Protein AF-F6GPK5-F1 (afdb_monomer)

Radius of gyration: 17.84 Å; Cα contacts (8 Å, |Δi|>4): 84; chains: 1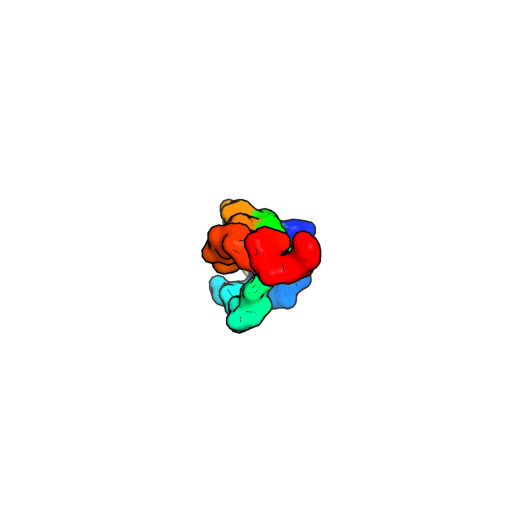; bounding box: 42×19×55 Å

Secondary structure (DSSP, 8-state):
-EEETTEEEE-SS----SS--GGG-EEEEEEEEETTTTEEEEEEEEE-----------SS--

Structure (mmCIF, N/CA/C/O backbone):
data_AF-F6GPK5-F1
#
_entry.id   AF-F6GPK5-F1
#
loop_
_atom_site.group_PDB
_atom_site.id
_atom_site.type_symbol
_atom_site.label_atom_id
_atom_site.label_alt_id
_atom_site.label_comp_id
_atom_site.label_asym_id
_atom_site.label_entity_id
_atom_site.label_seq_id
_atom_site.pdbx_PDB_ins_code
_atom_site.Cartn_x
_atom_site.Cartn_y
_atom_site.Cartn_z
_atom_site.occupancy
_atom_site.B_iso_or_equiv
_atom_site.auth_seq_id
_atom_site.auth_comp_id
_atom_site.auth_asym_id
_atom_site.auth_atom_id
_atom_site.pdbx_PDB_model_num
ATOM 1 N N . PHE A 1 1 ? -4.456 -2.271 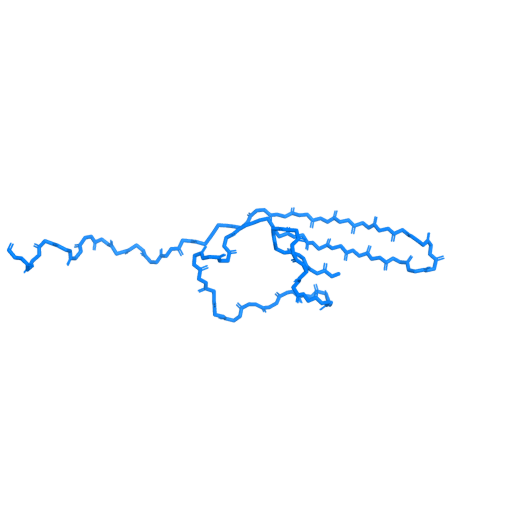5.499 1.00 96.94 1 PHE A N 1
ATOM 2 C CA . PHE A 1 1 ? -4.436 -2.253 4.028 1.00 96.94 1 PHE A CA 1
ATOM 3 C C . PHE A 1 1 ? -3.093 -1.736 3.552 1.00 96.94 1 PHE A C 1
ATOM 5 O O . PHE A 1 1 ? -2.401 -1.057 4.305 1.00 96.94 1 PHE A O 1
ATOM 12 N N . TRP A 1 2 ? -2.737 -2.069 2.319 1.00 98.44 2 TRP A N 1
ATOM 13 C CA . TRP A 1 2 ? -1.494 -1.666 1.680 1.00 98.44 2 TRP A CA 1
ATOM 14 C C . TRP A 1 2 ? -1.744 -0.590 0.632 1.00 98.44 2 TRP A C 1
ATOM 16 O O . TRP A 1 2 ? -2.703 -0.684 -0.140 1.00 98.44 2 TRP A O 1
ATOM 26 N N . THR A 1 3 ? -0.855 0.398 0.579 1.00 98.19 3 THR A N 1
ATOM 27 C CA . THR A 1 3 ? -0.800 1.389 -0.496 1.00 98.19 3 THR A CA 1
ATOM 28 C C . THR A 1 3 ? 0.584 1.427 -1.133 1.00 98.19 3 THR A C 1
ATOM 30 O O . THR A 1 3 ? 1.596 1.191 -0.471 1.00 98.19 3 THR A O 1
ATOM 33 N N . ILE A 1 4 ? 0.618 1.729 -2.430 1.00 98.06 4 ILE A N 1
ATOM 34 C CA . ILE A 1 4 ? 1.838 2.046 -3.179 1.00 98.06 4 ILE A CA 1
ATOM 35 C C . ILE A 1 4 ? 1.633 3.430 -3.781 1.00 98.06 4 ILE A C 1
ATOM 37 O O . ILE A 1 4 ? 0.656 3.656 -4.497 1.00 98.06 4 ILE A O 1
ATOM 41 N N . ASN A 1 5 ? 2.523 4.369 -3.459 1.00 98.00 5 ASN A N 1
ATOM 42 C CA . ASN A 1 5 ? 2.425 5.775 -3.862 1.00 98.00 5 ASN A CA 1
ATOM 43 C C . ASN A 1 5 ? 1.044 6.377 -3.528 1.00 98.00 5 ASN A C 1
ATOM 45 O O . ASN A 1 5 ? 0.421 7.040 -4.353 1.00 98.00 5 ASN A O 1
ATOM 49 N N . GLY A 1 6 ? 0.529 6.066 -2.332 1.00 96.88 6 GLY A N 1
ATOM 50 C CA . GLY A 1 6 ? -0.778 6.528 -1.850 1.00 96.88 6 GLY A CA 1
ATOM 51 C C . GLY A 1 6 ? -1.996 5.821 -2.460 1.00 96.88 6 GLY A C 1
ATOM 52 O O . GLY A 1 6 ? -3.111 6.046 -2.001 1.00 96.88 6 GLY A O 1
ATOM 53 N N . LYS A 1 7 ? -1.820 4.932 -3.448 1.00 97.31 7 LYS A N 1
ATOM 54 C CA . LYS A 1 7 ? -2.921 4.188 -4.079 1.00 97.31 7 LYS A CA 1
ATOM 55 C C . LYS A 1 7 ? -3.145 2.848 -3.390 1.00 97.31 7 LYS A C 1
ATOM 57 O O . LYS A 1 7 ? -2.197 2.072 -3.252 1.00 97.31 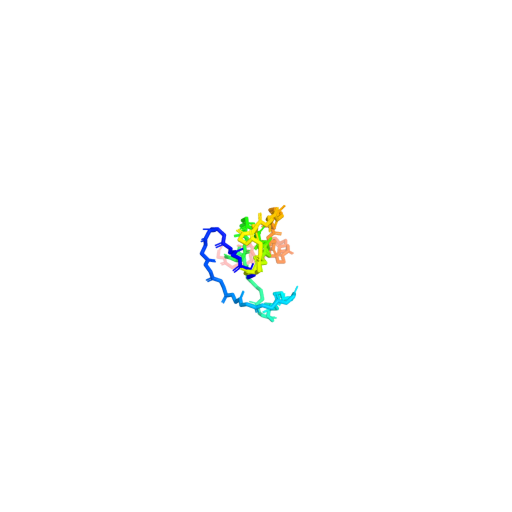7 LYS A O 1
ATOM 62 N N . PHE A 1 8 ? -4.390 2.559 -3.007 1.00 97.12 8 PHE A N 1
ATOM 63 C CA . PHE A 1 8 ? -4.787 1.261 -2.449 1.00 97.12 8 PHE A CA 1
ATOM 64 C C . PHE A 1 8 ? -4.404 0.114 -3.388 1.00 97.12 8 PHE A C 1
ATOM 66 O O . PHE A 1 8 ? -4.636 0.193 -4.591 1.00 97.12 8 PHE A O 1
ATOM 73 N N . GLN A 1 9 ? -3.823 -0.941 -2.819 1.00 96.56 9 GLN A N 1
ATOM 74 C CA . GLN A 1 9 ? -3.478 -2.164 -3.543 1.00 96.56 9 GLN A CA 1
ATOM 75 C C . GLN A 1 9 ? -4.330 -3.335 -3.071 1.00 96.56 9 GLN A C 1
ATOM 77 O O . GLN A 1 9 ? -5.074 -3.925 -3.844 1.00 96.56 9 GLN A O 1
ATOM 82 N N . GLN A 1 10 ? -4.230 -3.668 -1.784 1.00 96.19 10 GLN A N 1
ATOM 83 C CA . GLN A 1 10 ? -4.974 -4.777 -1.200 1.00 96.19 10 GLN A CA 1
ATOM 84 C C . GLN A 1 10 ? -5.115 -4.636 0.315 1.00 96.19 10 GLN A C 1
ATOM 86 O O . GLN A 1 10 ? -4.346 -3.945 0.992 1.00 96.19 10 GLN A O 1
ATOM 91 N N . SER A 1 11 ? -6.077 -5.368 0.864 1.00 96.06 11 SER A N 1
ATOM 92 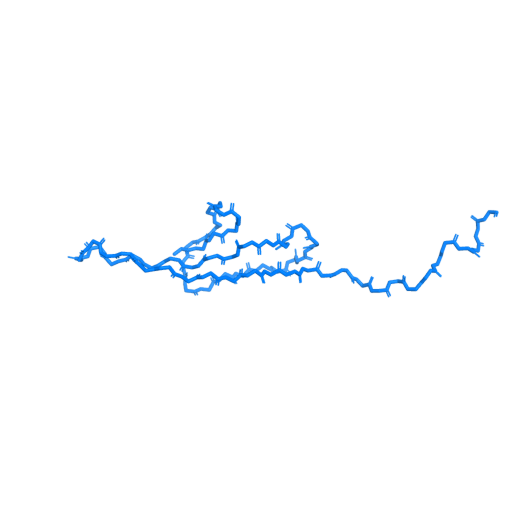C CA . SER A 1 11 ? -6.207 -5.604 2.300 1.00 96.06 11 SER A CA 1
ATOM 93 C C . SER A 1 11 ? -5.430 -6.856 2.725 1.00 96.06 11 SER A C 1
ATOM 95 O O . SER A 1 11 ? -5.044 -7.679 1.896 1.00 96.06 11 SER A O 1
ATOM 97 N N . GLY A 1 12 ? -5.188 -6.990 4.031 1.00 95.25 12 GLY A N 1
ATOM 98 C CA . GLY A 1 12 ? -4.490 -8.135 4.620 1.00 95.25 12 GLY A CA 1
ATOM 99 C C . GLY A 1 12 ? -3.146 -7.786 5.258 1.00 95.25 12 GLY A C 1
ATOM 100 O O . GLY A 1 12 ? -2.622 -6.682 5.108 1.00 95.25 12 GLY A O 1
ATOM 101 N N . GLN A 1 13 ? -2.598 -8.752 5.996 1.00 95.50 13 GLN A N 1
ATOM 102 C CA . GLN A 1 13 ? -1.349 -8.593 6.747 1.00 95.50 13 GLN A CA 1
ATOM 103 C C . GLN A 1 13 ? -0.114 -8.513 5.838 1.00 95.50 13 GLN A C 1
ATOM 105 O O . GLN A 1 13 ? 0.890 -7.920 6.221 1.00 95.50 13 GLN A O 1
ATOM 110 N N . LYS A 1 14 ? -0.176 -9.100 4.638 1.00 95.88 14 LYS A N 1
ATOM 111 C CA . LYS A 1 14 ? 0.942 -9.180 3.690 1.00 95.88 14 LYS A CA 1
ATOM 112 C C . LYS A 1 14 ? 0.516 -8.656 2.322 1.00 95.88 14 LYS A C 1
ATOM 114 O O . LYS A 1 14 ? -0.583 -8.965 1.873 1.00 95.88 14 LYS A O 1
ATOM 119 N N . LEU A 1 15 ? 1.403 -7.902 1.682 1.00 96.62 15 LEU A N 1
ATOM 120 C CA . LEU A 1 15 ? 1.325 -7.531 0.271 1.00 96.62 15 LEU A CA 1
ATOM 121 C C . LEU A 1 15 ? 2.170 -8.525 -0.526 1.00 96.62 15 LEU A C 1
ATOM 123 O O . LEU A 1 15 ? 3.333 -8.737 -0.182 1.00 96.62 15 LEU A O 1
ATOM 127 N N . PHE A 1 16 ? 1.600 -9.133 -1.565 1.00 95.50 16 PHE A N 1
ATOM 128 C CA . PHE A 1 16 ? 2.314 -10.087 -2.412 1.00 95.50 16 PHE A CA 1
ATOM 129 C C . PHE A 1 16 ? 2.278 -9.632 -3.871 1.00 95.50 16 PHE A C 1
ATOM 131 O O . PHE A 1 16 ? 1.206 -9.491 -4.452 1.00 95.50 16 PHE A O 1
ATOM 138 N N . ILE A 1 17 ? 3.456 -9.401 -4.455 1.00 95.06 17 ILE A N 1
ATOM 139 C CA . ILE A 1 17 ? 3.626 -8.942 -5.840 1.00 95.06 17 ILE A CA 1
ATOM 140 C C . ILE A 1 17 ? 4.487 -9.986 -6.569 1.00 95.06 17 ILE A C 1
ATOM 142 O O . ILE A 1 17 ? 5.711 -9.939 -6.452 1.00 95.06 17 ILE A O 1
ATOM 146 N N . PRO A 1 18 ? 3.882 -10.958 -7.277 1.00 93.25 18 PRO A N 1
ATOM 147 C CA . PRO A 1 18 ? 4.617 -12.098 -7.831 1.00 93.25 18 PRO A CA 1
ATOM 148 C C . PRO A 1 18 ? 5.520 -11.738 -9.017 1.00 93.25 18 PRO A C 1
ATOM 150 O O . PRO A 1 18 ? 6.587 -12.321 -9.163 1.00 93.25 18 PRO A O 1
ATOM 153 N N . GLN A 1 19 ? 5.106 -10.787 -9.860 1.00 93.06 19 GLN A N 1
ATOM 154 C CA . GLN A 1 19 ? 5.832 -10.385 -11.070 1.00 93.06 19 GLN A CA 1
ATOM 155 C C . GLN A 1 19 ? 6.291 -8.931 -10.951 1.00 93.06 19 GLN A C 1
ATOM 157 O O . GLN A 1 19 ? 5.657 -8.007 -11.466 1.00 93.06 19 GLN A O 1
ATOM 162 N N . ILE A 1 20 ? 7.377 -8.724 -10.204 1.00 93.25 20 ILE A N 1
ATOM 163 C CA . ILE A 1 20 ? 7.904 -7.387 -9.936 1.00 93.25 20 ILE A CA 1
ATOM 164 C C . ILE A 1 20 ? 8.618 -6.805 -11.165 1.00 93.25 20 ILE A C 1
ATOM 166 O O . ILE A 1 20 ? 9.308 -7.486 -11.916 1.00 93.25 20 ILE A O 1
ATOM 170 N N . THR A 1 21 ? 8.465 -5.501 -11.354 1.00 94.38 21 THR A N 1
ATOM 171 C CA . THR A 1 21 ? 9.069 -4.709 -12.435 1.00 94.38 21 THR A CA 1
ATOM 172 C C . THR A 1 21 ? 9.570 -3.387 -11.861 1.00 94.38 21 THR A C 1
ATOM 174 O O . THR A 1 21 ? 9.173 -3.005 -10.759 1.00 94.38 21 THR A O 1
ATOM 177 N N . ARG A 1 22 ? 10.393 -2.639 -12.608 1.00 94.44 22 ARG A N 1
ATOM 178 C CA . ARG A 1 22 ? 10.912 -1.327 -12.163 1.00 94.44 22 ARG A CA 1
ATOM 179 C C . ARG A 1 22 ? 9.805 -0.338 -11.761 1.00 94.44 22 ARG A C 1
ATOM 181 O O . ARG A 1 22 ? 10.010 0.450 -10.838 1.00 94.44 22 ARG A O 1
ATOM 188 N N . ASN A 1 23 ? 8.624 -0.438 -12.379 1.00 94.06 23 ASN A N 1
ATOM 189 C CA . ASN A 1 23 ? 7.452 0.402 -12.090 1.00 94.06 23 ASN A CA 1
ATOM 190 C C . ASN A 1 23 ? 6.841 0.153 -10.704 1.00 94.06 23 ASN A C 1
ATOM 192 O O . ASN A 1 23 ? 6.060 0.969 -10.228 1.00 94.06 23 ASN A O 1
ATOM 196 N N . HIS A 1 24 ? 7.208 -0.944 -10.044 1.00 95.75 24 HIS A N 1
ATOM 197 C CA . HIS A 1 24 ? 6.821 -1.212 -8.663 1.00 95.75 24 HIS A CA 1
ATOM 198 C C . HIS A 1 24 ? 7.705 -0.466 -7.651 1.00 95.75 24 HIS A C 1
ATOM 200 O O . HIS A 1 24 ? 7.519 -0.620 -6.449 1.00 95.75 24 HIS A O 1
ATOM 206 N N . SER A 1 25 ? 8.668 0.349 -8.085 1.00 97.44 25 SER A N 1
ATOM 207 C CA . SER A 1 25 ? 9.369 1.261 -7.175 1.00 97.44 25 SER A CA 1
ATOM 208 C C . SER A 1 25 ? 8.407 2.319 -6.624 1.00 97.44 25 SER A C 1
ATOM 210 O O . SER A 1 25 ? 7.524 2.802 -7.333 1.00 97.44 25 SER A O 1
ATOM 212 N N . GLY A 1 26 ? 8.580 2.717 -5.366 1.00 98.06 26 GLY A N 1
ATOM 213 C CA . GLY A 1 26 ? 7.730 3.739 -4.761 1.00 98.06 26 GLY A CA 1
ATOM 214 C C . GLY A 1 26 ? 7.696 3.712 -3.241 1.00 98.06 26 GLY A C 1
ATOM 215 O O . GLY A 1 26 ? 8.440 2.973 -2.596 1.00 98.06 26 GLY A O 1
ATOM 216 N N . LEU A 1 27 ? 6.809 4.529 -2.677 1.00 98.62 27 LEU A N 1
ATOM 217 C CA . LEU A 1 27 ? 6.503 4.555 -1.252 1.00 98.62 27 LEU A CA 1
ATOM 218 C C . LEU A 1 27 ? 5.427 3.513 -0.941 1.00 98.62 27 LEU A C 1
ATOM 220 O O . LEU A 1 27 ? 4.276 3.654 -1.353 1.00 98.62 27 LEU A O 1
ATOM 224 N N . TYR A 1 28 ? 5.807 2.48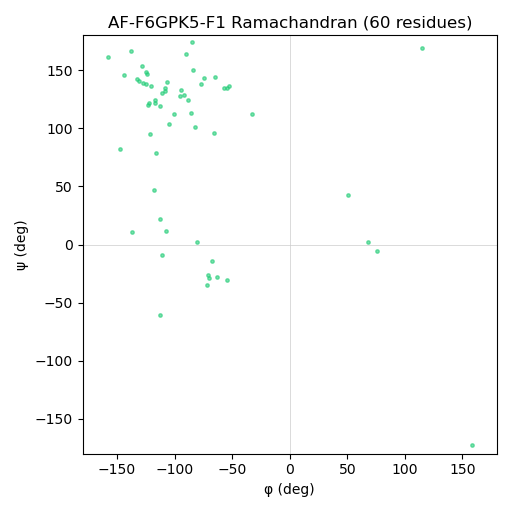8 -0.196 1.00 98.56 28 TYR A N 1
ATOM 225 C CA . TYR A 1 28 ? 4.913 1.456 0.304 1.00 98.56 28 TYR A CA 1
ATOM 226 C C . TYR A 1 28 ? 4.470 1.845 1.703 1.00 98.56 28 TYR A C 1
ATOM 228 O O . TYR A 1 28 ? 5.313 2.191 2.529 1.00 98.56 28 TYR A O 1
ATOM 236 N N . ALA A 1 29 ? 3.177 1.757 1.997 1.00 98.44 29 ALA A N 1
ATOM 237 C CA . ALA A 1 29 ? 2.672 1.935 3.351 1.00 98.44 29 ALA A CA 1
ATOM 238 C C . ALA A 1 29 ? 1.691 0.827 3.732 1.00 98.44 29 ALA A C 1
ATOM 240 O O . ALA A 1 29 ? 0.891 0.367 2.915 1.00 98.44 29 ALA A O 1
ATOM 241 N N . CYS A 1 30 ? 1.759 0.410 4.994 1.00 98.19 30 CYS A N 1
ATOM 242 C CA . CYS A 1 30 ? 0.774 -0.452 5.625 1.00 98.19 30 CYS A CA 1
ATOM 243 C C . CYS A 1 30 ? 0.055 0.346 6.706 1.00 98.19 30 CYS A C 1
ATOM 245 O O . CYS A 1 30 ? 0.690 0.789 7.665 1.00 98.19 30 CYS A O 1
ATOM 247 N N . SER A 1 31 ? -1.259 0.490 6.555 1.00 97.56 31 SER A N 1
ATOM 248 C CA . SER A 1 31 ? -2.135 1.101 7.554 1.00 97.56 31 SER A CA 1
ATOM 249 C C . SER A 1 31 ? -3.005 0.041 8.220 1.00 97.56 31 SER A C 1
ATOM 251 O O . SER A 1 31 ? -3.605 -0.805 7.549 1.00 97.56 31 SER A O 1
ATOM 253 N N . VAL A 1 32 ? -3.104 0.093 9.543 1.00 96.94 32 VAL A N 1
ATOM 254 C CA . VAL A 1 32 ? -3.971 -0.770 10.349 1.00 96.94 32 VAL A CA 1
ATOM 255 C C . VAL A 1 32 ? -4.999 0.107 11.042 1.00 96.94 32 VAL A C 1
ATOM 257 O O . VAL A 1 32 ? -4.634 1.036 11.757 1.00 96.94 32 VAL A O 1
ATOM 260 N N . HIS A 1 33 ? -6.273 -0.212 10.835 1.00 95.31 33 HIS A N 1
ATOM 261 C CA . HIS A 1 33 ? -7.398 0.486 11.439 1.00 95.31 33 HIS A CA 1
ATOM 262 C C . HIS A 1 33 ? -8.092 -0.425 12.455 1.00 95.31 33 HIS A C 1
ATOM 264 O O . HIS A 1 33 ? -8.413 -1.574 12.145 1.00 95.31 33 HIS A O 1
ATOM 270 N N . ASN A 1 34 ? -8.329 0.088 13.660 1.00 96.06 34 ASN A N 1
ATOM 271 C CA . ASN A 1 34 ? -9.116 -0.572 14.692 1.00 96.06 34 ASN A CA 1
ATOM 272 C C . ASN A 1 34 ? -10.489 0.105 14.776 1.00 96.06 34 ASN A C 1
ATOM 274 O O . ASN A 1 34 ? -10.616 1.175 15.371 1.00 96.06 34 ASN A O 1
ATOM 278 N N . SER A 1 35 ? -11.514 -0.547 14.227 1.00 95.81 35 SER A N 1
ATOM 279 C CA . SER A 1 35 ? -12.878 -0.008 14.170 1.00 95.81 35 SER A CA 1
ATOM 280 C C . SER A 1 35 ? -13.519 0.209 15.541 1.00 95.81 35 SER A C 1
ATOM 282 O O . SER A 1 35 ? -14.332 1.115 15.683 1.00 95.81 35 SER A O 1
ATOM 284 N N . ALA A 1 36 ? -13.132 -0.556 16.566 1.00 98.06 36 ALA A N 1
ATOM 285 C CA . ALA A 1 36 ? -13.664 -0.387 17.918 1.00 98.06 36 ALA A CA 1
ATOM 286 C C . ALA A 1 36 ? -13.181 0.911 18.588 1.00 98.06 36 ALA A C 1
ATOM 288 O O . ALA A 1 36 ? -13.876 1.469 19.429 1.00 98.06 36 ALA A O 1
ATOM 289 N N . THR A 1 37 ? -11.990 1.394 18.222 1.00 97.56 37 THR A N 1
ATOM 290 C CA . THR A 1 37 ? -11.392 2.614 18.802 1.00 97.56 37 THR A CA 1
ATOM 291 C C . THR A 1 37 ? -11.313 3.784 17.824 1.00 97.56 37 THR A C 1
ATOM 293 O O . THR A 1 37 ? -10.925 4.879 18.220 1.00 97.56 37 THR A O 1
AT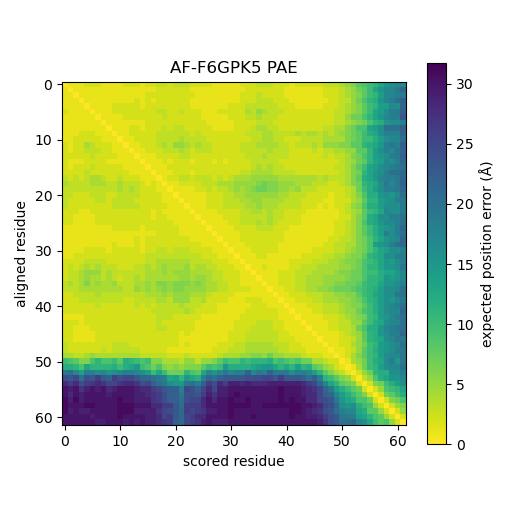OM 296 N N . GLY A 1 38 ? -11.601 3.553 16.541 1.00 96.62 38 GLY A N 1
ATOM 297 C CA . GLY A 1 38 ? -11.403 4.515 15.457 1.00 96.62 38 GLY A CA 1
ATOM 298 C C . GLY A 1 38 ? -9.935 4.830 15.140 1.00 96.62 38 GLY A C 1
ATOM 299 O O . GLY A 1 38 ? -9.668 5.663 14.278 1.00 96.62 38 GLY A O 1
ATOM 300 N N . LYS A 1 39 ? -8.966 4.196 15.815 1.00 97.25 39 LYS A N 1
ATOM 301 C CA . LYS A 1 39 ? -7.540 4.502 15.638 1.00 97.25 39 LYS A CA 1
ATOM 302 C C . LYS A 1 39 ? -6.992 3.885 14.357 1.00 97.25 39 LYS A C 1
ATOM 304 O O . LYS A 1 39 ? -7.242 2.716 14.065 1.00 97.25 39 LYS A O 1
ATOM 309 N N . GLU A 1 40 ? -6.168 4.654 13.654 1.00 96.88 40 GLU A N 1
ATOM 310 C CA . GLU A 1 40 ? -5.347 4.184 12.541 1.00 96.88 40 GLU A CA 1
ATOM 311 C C . GLU A 1 40 ? -3.865 4.424 12.846 1.00 96.88 40 GLU A C 1
ATOM 313 O O . GLU A 1 40 ? -3.483 5.484 13.340 1.00 96.88 40 GLU A O 1
ATOM 318 N N . ILE A 1 41 ? -3.028 3.432 12.550 1.00 97.50 41 ILE A N 1
ATOM 319 C CA . ILE A 1 41 ? -1.569 3.561 12.580 1.00 97.50 41 ILE A CA 1
ATOM 320 C C . ILE A 1 41 ? -1.030 3.137 11.221 1.00 97.50 41 ILE A C 1
ATOM 322 O O . ILE A 1 41 ? -1.457 2.117 10.678 1.00 97.50 41 ILE A O 1
ATOM 326 N N . SER A 1 42 ? -0.058 3.889 10.706 1.00 97.50 42 SER A N 1
ATOM 327 C CA . SER A 1 42 ? 0.618 3.579 9.450 1.00 97.50 42 SER A CA 1
ATOM 328 C C . SER A 1 42 ? 2.130 3.481 9.627 1.00 97.50 42 SER A C 1
ATOM 330 O O . SER A 1 42 ? 2.724 4.196 10.437 1.00 97.50 42 SER A O 1
ATOM 332 N N . LYS A 1 43 ? 2.761 2.598 8.852 1.00 98.19 43 LYS A N 1
ATOM 333 C CA . LYS A 1 43 ? 4.214 2.562 8.652 1.00 98.19 43 LYS A CA 1
ATOM 334 C C . LYS A 1 43 ? 4.529 2.479 7.171 1.00 98.19 43 LYS A C 1
ATOM 336 O O . LYS A 1 43 ? 3.879 1.729 6.444 1.00 98.19 43 LYS A O 1
ATOM 341 N N . SER A 1 44 ? 5.562 3.203 6.753 1.00 98.31 44 SER A N 1
ATOM 342 C CA . SER A 1 44 ? 5.960 3.293 5.353 1.00 98.31 44 SER A CA 1
ATOM 343 C C . SER A 1 44 ? 7.434 2.988 5.120 1.00 98.31 44 SER A C 1
ATOM 345 O O . SER A 1 44 ? 8.272 3.217 5.992 1.00 98.31 44 SER A O 1
ATOM 347 N N . MET A 1 45 ? 7.748 2.524 3.913 1.00 98.25 45 MET A N 1
ATOM 348 C CA . MET A 1 45 ? 9.108 2.356 3.414 1.00 98.25 45 MET A CA 1
ATOM 349 C C . MET A 1 45 ? 9.193 2.670 1.919 1.00 98.25 45 MET A C 1
ATOM 351 O O . MET A 1 45 ? 8.273 2.370 1.159 1.00 98.25 45 MET A O 1
ATOM 355 N N . THR A 1 46 ? 10.315 3.235 1.483 1.00 98.56 46 THR A N 1
ATOM 356 C CA . THR A 1 46 ? 10.590 3.431 0.056 1.00 98.56 46 THR A CA 1
ATOM 357 C C . THR A 1 46 ? 11.284 2.197 -0.504 1.00 98.56 46 THR A C 1
ATOM 359 O O . THR A 1 46 ? 12.334 1.792 -0.011 1.00 98.56 46 THR A O 1
ATOM 362 N N . VAL A 1 47 ? 10.709 1.610 -1.551 1.00 97.88 47 VAL A N 1
ATOM 363 C CA . VAL A 1 47 ? 11.256 0.451 -2.263 1.00 97.88 47 VAL A CA 1
ATOM 364 C C . VAL A 1 47 ? 11.768 0.905 -3.626 1.00 97.88 47 VAL A C 1
ATOM 366 O O . VAL A 1 47 ? 11.063 1.592 -4.366 1.00 97.88 47 VAL A O 1
ATOM 369 N N . LYS A 1 48 ? 12.990 0.495 -3.977 1.00 97.19 48 LYS A N 1
ATOM 370 C CA . LYS A 1 48 ? 13.589 0.708 -5.299 1.00 97.19 48 LYS A CA 1
ATOM 371 C C . LYS A 1 48 ? 13.840 -0.644 -5.954 1.00 97.19 48 LYS A C 1
ATOM 373 O O . LYS A 1 48 ? 14.573 -1.462 -5.410 1.00 97.19 48 LYS A O 1
ATOM 378 N N . VAL A 1 49 ? 13.250 -0.856 -7.125 1.00 95.00 49 VAL A N 1
ATOM 379 C CA . VAL A 1 49 ? 13.441 -2.066 -7.928 1.00 95.00 49 VAL A CA 1
ATOM 380 C C . VAL A 1 49 ? 14.434 -1.749 -9.039 1.00 95.00 49 VAL A C 1
ATOM 382 O O . VAL A 1 49 ? 14.142 -0.966 -9.945 1.00 95.00 49 VAL A O 1
ATOM 385 N N . SER A 1 50 ? 15.622 -2.341 -8.976 1.00 92.44 50 SER A N 1
ATOM 386 C CA . SER A 1 50 ? 16.583 -2.326 -10.078 1.00 92.44 50 SER A CA 1
ATOM 387 C C . SER A 1 50 ? 16.261 -3.440 -11.073 1.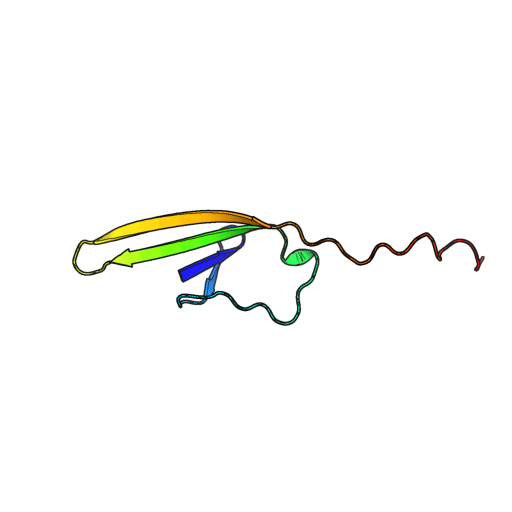00 92.44 50 SER A C 1
ATOM 389 O O . SER A 1 50 ? 15.702 -4.474 -10.718 1.00 92.44 50 SER A O 1
ATOM 391 N N . GLY A 1 51 ? 16.589 -3.213 -12.346 1.00 86.50 51 GLY A N 1
ATOM 392 C CA . GLY A 1 51 ? 16.605 -4.320 -13.304 1.00 86.50 51 GLY A CA 1
ATOM 393 C C . GLY A 1 51 ? 17.946 -5.048 -13.260 1.00 86.50 51 GLY A C 1
ATOM 394 O O . GLY A 1 51 ? 18.870 -4.567 -12.600 1.00 86.50 51 GLY A O 1
ATOM 395 N N . PRO A 1 52 ? 18.075 -6.155 -14.000 1.00 81.50 52 PRO A N 1
ATOM 396 C CA . PRO A 1 52 ? 19.352 -6.829 -14.143 1.00 81.50 52 PRO A CA 1
ATOM 397 C C . PRO A 1 52 ? 20.380 -5.848 -14.709 1.00 81.50 52 PRO A C 1
ATOM 399 O O . PRO A 1 52 ? 20.082 -5.127 -15.668 1.00 81.50 52 PRO A O 1
ATOM 402 N N . CYS A 1 53 ? 21.576 -5.828 -14.127 1.00 70.44 53 CYS A N 1
ATOM 403 C CA . CYS A 1 53 ? 22.722 -5.168 -14.732 1.00 70.44 53 CYS A CA 1
ATOM 404 C C . CYS A 1 53 ? 23.073 -5.935 -16.010 1.00 70.44 53 CYS A C 1
ATOM 406 O O . CYS A 1 53 ? 23.740 -6.961 -15.950 1.00 70.44 53 CYS A O 1
ATOM 408 N N . HIS A 1 54 ? 22.582 -5.471 -17.156 1.00 64.50 54 HIS A N 1
ATOM 409 C CA . HIS A 1 54 ? 23.168 -5.846 -18.435 1.00 64.50 54 HIS A CA 1
ATOM 410 C C . HIS A 1 54 ? 24.366 -4.918 -18.600 1.00 64.50 54 HIS A C 1
ATOM 412 O O . HIS A 1 54 ? 24.187 -3.733 -18.874 1.00 64.50 54 HIS A O 1
ATOM 418 N N . GLY A 1 55 ? 25.573 -5.425 -18.334 1.00 60.88 55 GLY A N 1
ATOM 419 C CA . GLY A 1 55 ? 26.752 -4.818 -18.944 1.00 60.88 55 GLY A CA 1
ATOM 420 C C . GLY A 1 55 ? 26.503 -4.751 -20.450 1.00 60.88 55 GLY A C 1
ATOM 421 O O . GLY A 1 55 ? 25.908 -5.675 -21.003 1.00 60.88 55 GLY A O 1
ATOM 422 N N . ASP A 1 56 ? 26.853 -3.617 -21.042 1.00 59.12 56 ASP A N 1
ATOM 423 C CA . ASP A 1 56 ? 26.612 -3.227 -22.429 1.00 59.12 56 ASP A CA 1
ATOM 424 C C . ASP A 1 56 ? 26.627 -4.410 -23.420 1.00 59.12 56 ASP A C 1
ATOM 426 O O . ASP A 1 56 ? 27.655 -5.047 -23.638 1.00 59.12 56 ASP A O 1
ATOM 430 N N . LEU A 1 57 ? 25.469 -4.731 -24.002 1.00 58.25 57 LEU A N 1
ATOM 431 C CA . LEU A 1 57 ? 25.354 -5.642 -25.151 1.00 58.25 57 LEU A CA 1
ATOM 432 C C . LEU A 1 57 ? 24.886 -4.883 -26.401 1.00 58.25 57 LEU A C 1
ATOM 434 O O . LEU A 1 57 ? 24.351 -5.485 -27.329 1.00 58.25 57 LEU A O 1
ATOM 438 N N . THR A 1 58 ? 25.080 -3.562 -26.438 1.00 54.88 58 THR A N 1
ATOM 439 C CA . THR A 1 58 ? 24.656 -2.716 -27.561 1.00 54.88 58 THR A CA 1
ATOM 440 C C . THR A 1 58 ? 25.789 -2.193 -28.444 1.00 54.88 58 THR A C 1
ATOM 442 O O . THR A 1 58 ? 25.511 -1.412 -29.344 1.00 54.88 58 THR A O 1
ATOM 445 N N . GLU A 1 59 ? 27.022 -2.695 -28.312 1.00 53.16 59 GLU A N 1
ATOM 446 C CA . GLU A 1 59 ? 28.121 -2.381 -29.248 1.00 53.16 59 GLU A CA 1
ATOM 447 C C . GLU A 1 59 ? 28.657 -3.619 -29.995 1.00 53.16 59 GLU A C 1
ATOM 449 O O . GLU A 1 59 ? 29.857 -3.843 -30.090 1.00 53.16 59 GLU A O 1
ATOM 454 N N . PHE A 1 60 ? 27.768 -4.463 -30.536 1.00 51.44 60 PHE A N 1
ATOM 455 C CA . PHE A 1 60 ? 28.169 -5.463 -31.543 1.00 51.44 60 PHE A CA 1
ATOM 456 C C . PHE A 1 60 ? 27.228 -5.617 -32.740 1.00 51.44 60 PHE A C 1
ATOM 458 O O . PHE A 1 60 ? 27.448 -6.531 -33.528 1.00 51.44 60 PHE A O 1
ATOM 465 N N . GLN A 1 61 ? 26.237 -4.737 -32.940 1.00 47.91 61 GLN A N 1
ATOM 466 C CA . GLN A 1 61 ? 25.514 -4.654 -34.220 1.00 47.91 61 GLN A CA 1
ATOM 467 C C . GLN A 1 61 ? 25.059 -3.225 -34.554 1.00 47.91 61 GLN A C 1
ATOM 469 O O . GLN A 1 61 ? 23.904 -2.871 -34.335 1.00 47.91 61 GLN A O 1
ATOM 474 N N . SER A 1 62 ? 25.972 -2.422 -35.109 1.00 44.47 62 SER A N 1
ATOM 475 C CA . SER A 1 62 ? 25.829 -1.727 -36.404 1.00 44.47 62 SER A CA 1
ATOM 476 C C . SER A 1 62 ? 27.089 -0.937 -36.731 1.00 44.47 62 SER A C 1
ATOM 478 O O . SER A 1 62 ? 27.726 -0.430 -35.789 1.00 44.47 62 SER A O 1
#

Foldseek 3Di:
DKDFQNHDDDDDPDDDDPDDDQVSFGKMKDWDADPVVRDIDMDIDTDGDDDDPDDDPPPPDD

Solvent-accessible surface area (backbone atoms only — not comparable to full-atom values): 4149 Å² total; per-residue (Å²): 58,33,26,51,70,85,40,82,74,49,71,63,98,65,89,85,75,90,84,78,50,58,83,71,37,38,42,36,34,44,40,50,73,42,81,93,76,70,47,71,52,73,52,72,50,79,46,80,48,78,74,83,86,71,72,86,84,78,88,82,82,133

pLDDT: mean 89.73, std 15.11, range [44.47, 98.62]

Organism: Jatropha curcas (NCBI:txid180498)

Mean predicted aligned error: 7.11 Å

Nearest PDB structures 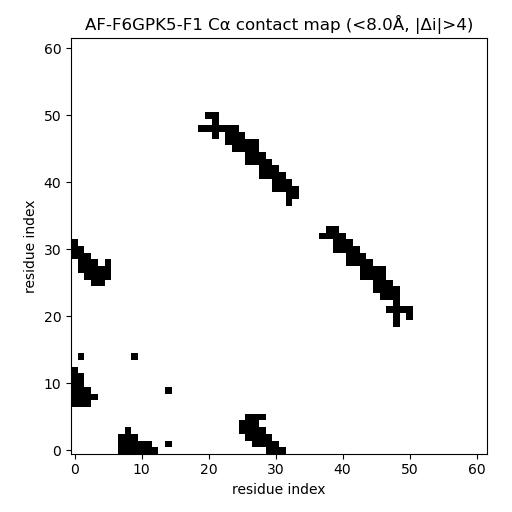(foldseek):
  8bw0-assembly1_C  TM=9.027E-01  e=3.695E-02  Homo sapiens
  2a1s-assembly1_A  TM=6.075E-01  e=3.039E+00  Homo sapiens
  8c3a-assembly2_CJ  TM=3.377E-01  e=3.924E+00  Candida albicans
  7s01-assembly1_c  TM=4.031E-01  e=4.459E+00  Bacillus phage AR9
  4u1e-assembly1_G  TM=2.357E-01  e=5.401E+00  Saccharomyces cerevisiae S288C

Sequence (62 aa):
FWTINGKFQQSGQKLFIPQITRNHSGLYACSVHNSATGKEISKSMTVKVSGPCHGDLTEFQS

InterPro domains:
  IPR007110 Immunoglobulin-like domain [PS50835] (1-46)
  IPR013783 Immunoglobulin-like fold [G3DSA:2.60.40.10] (1-54)
 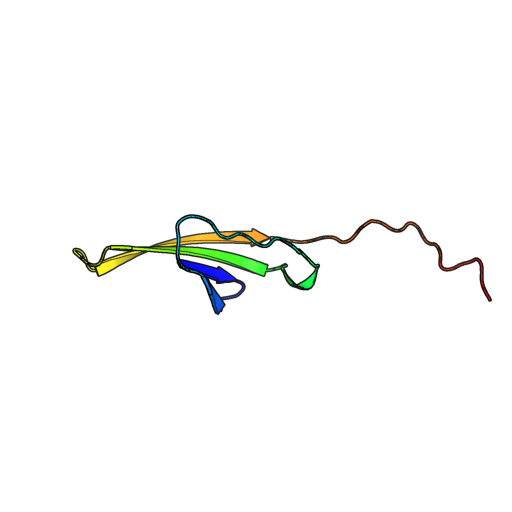 IPR036179 Immunoglobulin-like domain superfamily [SSF48726] (2-51)
  IPR052598 Immunoglobulin superfamily CEA-related [PTHR44337] (2-55)